Protein AF-A0A3D4VDJ2-F1 (afdb_monomer)

Secondary structure (DSSP, 8-state):
-------PPPHHHHHHHHHHHHHHHHHHHHHHHHHHHHHSPBSSB-TTT--BEEE----STHHHHTTSTTEEEEEETTT--EEEEEPPHHHHHHHHHHHHHHHHHHHHHHHHHHHHHHS--TTTTSS--

Organism: NCBI:txid173480

Structure (mmCIF, N/CA/C/O backbone):
data_AF-A0A3D4VDJ2-F1
#
_entry.id   AF-A0A3D4VDJ2-F1
#
loop_
_atom_site.group_PDB
_atom_site.id
_atom_site.type_symbol
_atom_site.label_atom_id
_atom_site.label_alt_id
_atom_site.label_comp_id
_atom_site.label_asym_id
_atom_site.label_entity_id
_atom_site.label_seq_id
_atom_site.pdbx_PDB_ins_code
_atom_site.Cartn_x
_atom_site.Cartn_y
_atom_site.Cartn_z
_atom_site.occupancy
_atom_site.B_iso_or_equiv
_atom_site.auth_seq_id
_atom_site.auth_comp_id
_atom_site.auth_asym_id
_atom_site.auth_atom_id
_atom_site.pdbx_PDB_model_num
ATOM 1 N N . MET A 1 1 ? 32.841 8.578 -52.363 1.00 44.53 1 MET A N 1
ATOM 2 C CA . MET A 1 1 ? 33.376 8.240 -51.028 1.00 44.53 1 MET A CA 1
ATOM 3 C C . MET A 1 1 ? 32.516 8.909 -49.963 1.00 44.53 1 MET A C 1
ATOM 5 O O . MET A 1 1 ? 32.808 10.031 -49.588 1.00 44.53 1 MET A O 1
ATOM 9 N N . LEU A 1 2 ? 31.435 8.264 -49.525 1.00 51.47 2 LEU A N 1
ATOM 10 C CA . LEU A 1 2 ? 30.683 8.648 -48.324 1.00 51.47 2 LEU A CA 1
ATOM 11 C C . LEU A 1 2 ? 30.147 7.354 -47.714 1.00 51.47 2 LEU A C 1
ATOM 13 O O . LEU A 1 2 ? 29.073 6.878 -48.069 1.00 51.47 2 LEU A O 1
ATOM 17 N N . GLN A 1 3 ? 30.957 6.731 -46.866 1.00 51.22 3 GLN A N 1
ATOM 18 C CA . GLN A 1 3 ? 30.537 5.586 -46.075 1.00 51.22 3 GLN A CA 1
ATOM 19 C C . GLN A 1 3 ? 29.936 6.162 -44.794 1.00 51.22 3 GLN A C 1
ATOM 21 O O . GLN A 1 3 ? 30.649 6.483 -43.848 1.00 51.22 3 GLN A O 1
ATOM 26 N N . ALA A 1 4 ? 28.625 6.404 -44.816 1.00 52.94 4 ALA A N 1
ATOM 27 C CA . ALA A 1 4 ? 27.880 6.751 -43.618 1.00 52.94 4 AL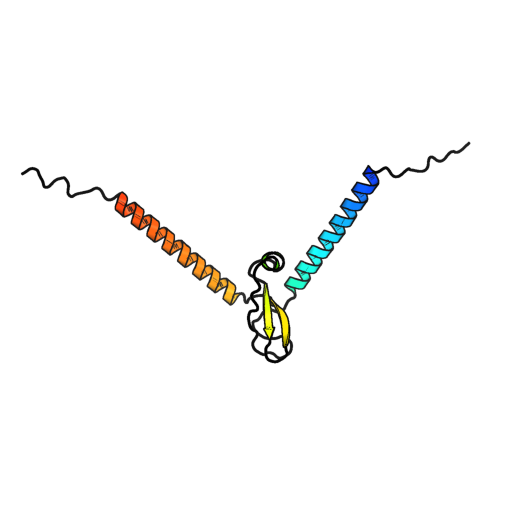A A CA 1
ATOM 28 C C . ALA A 1 4 ? 27.924 5.529 -42.691 1.00 52.94 4 ALA A C 1
ATOM 30 O O . ALA A 1 4 ? 27.271 4.521 -42.958 1.00 52.94 4 ALA A O 1
ATOM 31 N N . GLY A 1 5 ? 28.761 5.583 -41.653 1.00 54.53 5 GLY A N 1
ATOM 32 C CA . GLY A 1 5 ? 28.767 4.578 -40.599 1.00 54.53 5 GLY A CA 1
ATOM 33 C C . GLY A 1 5 ? 27.382 4.548 -39.967 1.00 54.53 5 GLY A C 1
ATOM 34 O O . GLY A 1 5 ? 26.988 5.509 -39.309 1.00 54.53 5 GLY A O 1
ATOM 35 N N . ALA A 1 6 ? 26.620 3.486 -40.224 1.00 63.84 6 ALA A N 1
ATOM 36 C CA . ALA A 1 6 ? 25.335 3.290 -39.576 1.00 63.84 6 ALA A CA 1
ATOM 37 C C . ALA A 1 6 ? 25.574 3.276 -38.056 1.00 63.84 6 ALA A C 1
ATOM 39 O O . ALA A 1 6 ? 26.460 2.539 -37.611 1.00 63.84 6 ALA A O 1
ATOM 40 N N . PRO A 1 7 ? 24.849 4.078 -37.255 1.00 67.06 7 PRO A N 1
ATOM 41 C CA . PRO A 1 7 ? 24.969 4.013 -35.808 1.00 67.06 7 PRO A CA 1
ATOM 42 C C . PRO A 1 7 ? 24.490 2.630 -35.359 1.00 67.06 7 PRO A C 1
ATOM 44 O O . PRO A 1 7 ? 23.295 2.347 -35.308 1.00 67.06 7 PRO A O 1
ATOM 47 N N . GLY A 1 8 ? 25.442 1.731 -35.113 1.00 71.31 8 GLY A N 1
ATOM 48 C CA . GLY A 1 8 ? 25.171 0.405 -34.585 1.00 71.31 8 GLY A CA 1
ATOM 49 C C . GLY A 1 8 ? 24.706 0.544 -33.146 1.00 71.31 8 GLY A C 1
ATOM 50 O O . GLY A 1 8 ? 25.447 1.044 -32.300 1.00 71.31 8 GLY A O 1
ATOM 51 N N . TRP A 1 9 ? 23.475 0.124 -32.874 1.00 78.56 9 TRP A N 1
ATOM 52 C CA . TRP A 1 9 ? 22.942 0.101 -31.520 1.00 78.56 9 TRP A CA 1
ATOM 53 C C . TRP A 1 9 ? 23.808 -0.824 -30.663 1.00 78.56 9 TRP A C 1
ATOM 55 O O . TRP A 1 9 ? 23.952 -2.012 -30.960 1.00 78.56 9 TRP A O 1
ATOM 65 N N . THR A 1 10 ? 24.439 -0.273 -29.626 1.00 86.88 10 THR A N 1
ATOM 66 C CA . THR A 1 10 ? 25.210 -1.090 -28.684 1.00 86.88 10 THR A CA 1
ATOM 67 C C . THR A 1 10 ? 24.248 -1.786 -27.725 1.00 86.88 10 THR A C 1
ATOM 69 O O . THR A 1 10 ? 23.185 -1.258 -27.404 1.00 86.88 10 THR A O 1
ATOM 72 N N . TRP A 1 11 ? 24.617 -2.963 -27.218 1.00 89.12 11 TRP A N 1
ATOM 73 C CA . TRP A 1 11 ? 23.813 -3.672 -26.214 1.00 89.12 11 TRP A CA 1
ATOM 74 C C . TRP A 1 11 ? 23.516 -2.818 -24.973 1.00 89.12 11 TRP A C 1
ATOM 76 O O . TRP A 1 11 ? 22.446 -2.942 -24.382 1.00 89.12 11 TRP A O 1
ATOM 86 N N . SER A 1 12 ? 24.429 -1.915 -24.609 1.00 90.00 12 SER A N 1
ATOM 87 C CA . SER A 1 12 ? 24.229 -0.960 -23.519 1.00 90.00 12 SER A CA 1
ATOM 88 C C . SER A 1 12 ? 23.103 0.034 -23.813 1.00 90.00 12 SER A C 1
ATOM 90 O O . SER A 1 12 ? 22.279 0.283 -22.938 1.00 90.00 12 SER A O 1
ATOM 92 N N . ASP A 1 13 ? 23.034 0.560 -25.040 1.00 90.44 13 ASP A N 1
ATOM 93 C CA . ASP A 1 13 ? 21.965 1.473 -25.475 1.00 90.44 13 ASP A CA 1
ATOM 94 C C . ASP A 1 13 ? 20.596 0.771 -25.421 1.00 90.44 13 ASP A C 1
ATOM 96 O O . ASP A 1 13 ? 19.632 1.281 -24.846 1.00 90.44 13 ASP A O 1
ATOM 100 N N . ALA A 1 14 ? 20.556 -0.487 -25.872 1.00 91.38 14 ALA A N 1
ATOM 101 C CA . ALA A 1 14 ? 19.358 -1.317 -25.806 1.00 91.38 14 ALA A CA 1
ATOM 102 C C . ALA A 1 14 ? 18.833 -1.524 -24.382 1.00 91.38 14 ALA A C 1
ATOM 104 O O . ALA A 1 14 ? 17.638 -1.372 -24.120 1.00 91.38 14 ALA A O 1
ATOM 105 N N . ILE A 1 15 ? 19.725 -1.854 -23.447 1.00 95.31 15 ILE A N 1
ATOM 106 C CA . ILE A 1 15 ? 19.357 -2.079 -22.047 1.00 95.31 15 ILE A CA 1
ATOM 107 C C . ILE A 1 15 ? 18.840 -0.786 -21.415 1.00 95.31 15 ILE A C 1
ATOM 109 O O . ILE A 1 15 ? 17.810 -0.813 -20.740 1.00 95.31 15 ILE A O 1
ATOM 113 N N . ILE A 1 16 ? 19.516 0.342 -21.650 1.00 94.75 16 ILE A N 1
ATOM 114 C CA . ILE A 1 16 ? 19.102 1.641 -21.105 1.00 94.75 16 ILE A CA 1
ATOM 115 C C . ILE A 1 16 ? 17.703 1.994 -21.605 1.00 94.75 16 ILE A C 1
ATOM 117 O O . ILE A 1 16 ? 16.838 2.338 -20.798 1.00 94.75 16 ILE A O 1
ATOM 121 N N . PHE A 1 17 ? 17.450 1.841 -22.904 1.00 95.06 17 PHE A N 1
ATOM 122 C CA . PHE A 1 17 ? 16.138 2.104 -23.481 1.00 95.06 17 PHE A CA 1
ATOM 123 C C . PHE A 1 17 ? 15.043 1.248 -22.830 1.00 95.06 17 PHE A C 1
ATOM 125 O O . PHE A 1 17 ? 14.022 1.778 -22.389 1.00 95.06 17 PHE A O 1
ATOM 132 N N . ILE A 1 18 ? 15.271 -0.063 -22.697 1.00 96.31 18 ILE A N 1
ATOM 133 C CA . ILE A 1 18 ? 14.301 -0.981 -22.084 1.00 96.31 18 ILE A CA 1
ATOM 134 C C . ILE A 1 18 ? 14.025 -0.593 -20.631 1.00 96.31 18 ILE A C 1
ATOM 136 O O . ILE A 1 18 ? 12.866 -0.530 -20.230 1.00 96.31 18 ILE A O 1
ATOM 140 N N . VAL A 1 19 ? 15.061 -0.304 -19.841 1.00 97.62 19 VAL A N 1
ATOM 141 C CA . VAL A 1 19 ? 14.907 0.067 -18.427 1.00 97.62 19 VAL A CA 1
ATOM 142 C C . VAL A 1 19 ? 14.137 1.381 -18.284 1.00 97.62 19 VAL A C 1
ATOM 144 O O . VAL A 1 19 ? 13.236 1.479 -17.448 1.00 97.62 19 VAL A O 1
ATOM 147 N N . VAL A 1 20 ? 14.437 2.383 -19.112 1.00 97.31 20 VAL A N 1
ATOM 148 C CA . VAL A 1 20 ? 13.740 3.677 -19.084 1.00 97.31 20 VAL A CA 1
ATOM 149 C C . VAL A 1 20 ? 12.268 3.509 -19.458 1.00 97.31 20 VAL A C 1
ATOM 151 O O . VAL A 1 20 ? 11.395 3.957 -18.717 1.00 97.31 20 VAL A O 1
ATOM 154 N N . ILE A 1 21 ? 11.964 2.808 -20.551 1.00 97.19 21 ILE A N 1
ATOM 155 C CA . ILE A 1 21 ? 10.576 2.603 -20.979 1.00 97.19 21 ILE A CA 1
ATOM 156 C C . ILE A 1 21 ? 9.809 1.742 -19.970 1.00 97.19 21 ILE A C 1
ATOM 158 O O . ILE A 1 21 ? 8.696 2.095 -19.583 1.00 97.19 21 ILE A O 1
ATOM 162 N N . ALA A 1 22 ? 10.404 0.650 -19.485 1.00 97.38 22 ALA A N 1
ATOM 163 C CA . ALA A 1 22 ? 9.771 -0.220 -18.499 1.00 97.38 22 ALA A CA 1
ATOM 164 C C . ALA A 1 22 ? 9.511 0.510 -17.174 1.00 97.38 22 ALA A C 1
ATOM 166 O O . ALA A 1 22 ? 8.440 0.349 -16.592 1.00 97.38 22 ALA A O 1
ATOM 167 N N . SER A 1 23 ? 10.451 1.337 -16.706 1.00 96.75 23 SER A N 1
ATOM 168 C CA . SER A 1 23 ? 10.267 2.118 -15.477 1.00 96.75 23 SER A CA 1
ATOM 169 C C . SER A 1 23 ? 9.183 3.184 -15.626 1.00 96.75 23 SER A C 1
ATOM 171 O O . SER A 1 23 ? 8.353 3.317 -14.728 1.00 96.75 23 SER A O 1
ATOM 173 N N . LEU A 1 24 ? 9.119 3.879 -16.767 1.00 97.31 24 LEU A N 1
ATOM 174 C CA . LEU A 1 24 ? 8.054 4.842 -17.052 1.00 97.31 24 LEU A CA 1
ATOM 175 C C . LEU A 1 24 ? 6.684 4.154 -17.102 1.00 97.31 24 LEU A C 1
ATOM 177 O O . LEU A 1 24 ? 5.725 4.620 -16.487 1.00 97.31 24 LEU A O 1
ATOM 181 N N . GLN A 1 25 ? 6.603 3.015 -17.787 1.00 96.19 25 GLN A N 1
ATOM 182 C CA . GLN A 1 25 ? 5.379 2.231 -17.890 1.00 96.19 25 GLN A CA 1
ATOM 183 C C . GLN A 1 25 ? 4.926 1.728 -16.514 1.00 96.19 25 GLN A C 1
ATOM 185 O O . GLN A 1 25 ? 3.749 1.834 -16.167 1.00 96.19 25 GLN A O 1
ATOM 190 N N . LEU A 1 26 ? 5.859 1.223 -15.703 1.00 95.69 26 LEU A N 1
ATOM 191 C CA . LEU A 1 26 ? 5.581 0.767 -14.345 1.00 95.69 26 LEU A CA 1
ATOM 192 C C . LEU A 1 26 ? 5.128 1.924 -13.447 1.00 95.69 26 LEU A C 1
ATOM 194 O O . LEU A 1 26 ? 4.168 1.766 -12.696 1.00 95.69 26 LEU A O 1
ATOM 198 N N . ALA A 1 27 ? 5.759 3.095 -13.560 1.00 94.50 27 ALA A N 1
ATOM 199 C CA . ALA A 1 27 ? 5.356 4.299 -12.841 1.00 94.50 27 ALA A CA 1
ATOM 200 C C . ALA A 1 27 ? 3.942 4.748 -13.238 1.00 94.50 27 ALA A C 1
ATOM 202 O O . ALA A 1 27 ? 3.137 5.086 -12.371 1.00 94.50 27 ALA A O 1
ATOM 203 N N . MET A 1 28 ? 3.603 4.687 -14.528 1.00 94.81 28 MET A N 1
ATOM 204 C CA . MET A 1 28 ? 2.260 5.004 -15.007 1.00 94.81 28 MET A CA 1
ATOM 205 C C . MET A 1 28 ? 1.226 4.009 -14.470 1.00 94.81 28 MET A C 1
ATOM 207 O O . MET A 1 28 ? 0.200 4.429 -13.939 1.00 94.81 28 MET A O 1
ATOM 211 N N . PHE A 1 29 ? 1.498 2.703 -14.547 1.00 91.38 29 PHE A N 1
ATOM 212 C CA . PHE A 1 29 ? 0.614 1.681 -13.979 1.00 91.38 29 PHE A CA 1
ATOM 213 C C . PHE A 1 29 ? 0.415 1.872 -12.478 1.00 91.38 29 PHE A C 1
ATOM 215 O O . PHE A 1 29 ? -0.711 1.776 -11.984 1.00 91.38 29 PHE A O 1
ATOM 222 N N . TRP A 1 30 ? 1.485 2.189 -11.754 1.00 88.88 30 TRP A N 1
ATOM 223 C CA . TRP A 1 30 ? 1.426 2.483 -10.330 1.00 88.88 30 TRP A CA 1
ATOM 224 C C . TRP A 1 30 ? 0.539 3.698 -10.048 1.00 88.88 30 TRP A C 1
ATOM 226 O O . TRP A 1 30 ? -0.347 3.637 -9.189 1.00 88.88 30 TRP A O 1
ATOM 236 N N . LEU A 1 31 ? 0.752 4.800 -10.769 1.00 89.12 31 LEU A N 1
ATOM 237 C CA . LEU A 1 31 ? -0.007 6.035 -10.593 1.00 89.12 31 LEU A CA 1
ATOM 238 C C . LEU A 1 31 ? -1.487 5.813 -10.905 1.00 89.12 31 LEU A C 1
ATOM 240 O O . LEU A 1 31 ? -2.337 6.159 -10.088 1.00 89.12 31 LEU A O 1
ATOM 244 N N . LEU A 1 32 ? -1.794 5.157 -12.025 1.00 89.25 32 LEU A N 1
ATOM 245 C CA . LEU A 1 32 ? -3.163 4.848 -12.429 1.00 89.25 32 LEU A CA 1
ATOM 246 C C . LEU A 1 32 ? -3.866 3.960 -11.397 1.00 89.25 32 LEU A C 1
ATOM 248 O O . LEU A 1 32 ? -5.000 4.233 -11.017 1.00 89.25 32 LEU A O 1
ATOM 252 N N . THR A 1 33 ? -3.165 2.948 -10.881 1.00 82.44 33 THR A N 1
ATOM 253 C CA . THR A 1 33 ? -3.677 2.082 -9.811 1.00 82.44 33 THR A CA 1
ATOM 254 C C . THR A 1 33 ? -3.954 2.885 -8.544 1.00 82.44 33 THR A C 1
ATOM 256 O O . THR A 1 33 ? -5.005 2.728 -7.931 1.00 82.44 33 THR A O 1
ATOM 259 N N . THR A 1 34 ? -3.048 3.786 -8.160 1.00 78.25 34 THR A N 1
ATOM 260 C CA . THR A 1 34 ? -3.209 4.625 -6.964 1.00 78.25 34 THR A CA 1
ATOM 261 C C . THR A 1 34 ? -4.410 5.561 -7.099 1.00 78.25 34 THR A C 1
ATOM 263 O O . THR A 1 34 ? -5.208 5.673 -6.170 1.00 78.25 34 THR A O 1
ATOM 266 N N . VAL A 1 35 ? -4.572 6.194 -8.264 1.00 83.31 35 VAL A N 1
ATOM 267 C CA . VAL A 1 35 ? -5.717 7.065 -8.567 1.00 83.31 35 VAL A CA 1
ATOM 268 C C . VAL A 1 35 ? -7.020 6.270 -8.563 1.00 83.31 35 VAL A C 1
ATOM 270 O O . VAL A 1 35 ? -7.982 6.686 -7.924 1.00 83.31 35 VAL A O 1
ATOM 273 N N . PHE A 1 36 ? -7.046 5.105 -9.213 1.00 80.06 36 PHE A N 1
ATOM 274 C CA . PHE A 1 36 ? -8.218 4.234 -9.241 1.00 80.06 36 PHE A CA 1
ATOM 275 C C . PHE A 1 36 ? -8.634 3.807 -7.831 1.00 80.06 36 PHE A C 1
ATOM 277 O O . PHE A 1 36 ? -9.798 3.933 -7.466 1.00 80.06 36 PHE A O 1
ATOM 284 N N . LEU A 1 37 ? -7.675 3.383 -7.002 1.00 72.31 37 LEU A N 1
ATOM 285 C CA . LEU A 1 37 ? -7.926 3.042 -5.601 1.00 72.31 37 LEU A CA 1
ATOM 286 C C . LEU A 1 37 ? -8.401 4.245 -4.774 1.00 72.31 37 LEU A C 1
ATOM 288 O O . LEU A 1 37 ? -9.174 4.060 -3.838 1.00 72.31 37 LEU A O 1
ATOM 292 N N . GLY A 1 38 ? -7.955 5.460 -5.102 1.00 68.50 38 GLY A N 1
ATOM 293 C CA . GLY A 1 38 ? -8.425 6.696 -4.477 1.00 68.50 38 GLY A CA 1
ATOM 294 C C . GLY A 1 38 ? -9.854 7.082 -4.868 1.00 68.50 38 GLY A C 1
ATOM 295 O O . GLY A 1 38 ? -10.545 7.696 -4.064 1.00 68.50 38 GLY A O 1
ATOM 296 N N . MET A 1 39 ? -10.310 6.701 -6.066 1.00 74.94 39 MET A N 1
ATOM 297 C CA . MET A 1 39 ? -11.688 6.928 -6.524 1.00 74.94 39 MET A CA 1
ATOM 298 C C . MET A 1 39 ? -12.700 5.910 -5.983 1.00 74.94 39 MET A C 1
ATOM 300 O O . MET A 1 39 ? -13.903 6.115 -6.140 1.00 74.94 39 MET A O 1
ATOM 304 N N . ILE A 1 40 ? -12.249 4.808 -5.375 1.00 73.44 40 ILE A N 1
ATOM 305 C CA . ILE A 1 40 ? -13.158 3.799 -4.823 1.00 73.44 40 ILE A CA 1
ATOM 306 C C . ILE A 1 40 ? -14.034 4.431 -3.736 1.00 73.44 40 ILE A C 1
ATOM 308 O O . ILE A 1 40 ? -13.538 5.039 -2.787 1.00 73.44 40 ILE A O 1
ATOM 312 N N . THR A 1 41 ? -15.346 4.237 -3.879 1.00 63.25 41 THR A N 1
ATOM 313 C CA . THR A 1 41 ? -16.372 4.762 -2.977 1.00 63.25 41 THR A CA 1
ATOM 314 C C . THR A 1 41 ? -16.140 4.318 -1.536 1.00 63.25 41 THR A C 1
ATOM 316 O O . THR A 1 41 ? -15.854 3.150 -1.253 1.00 63.25 41 THR A O 1
ATOM 319 N N . GLU A 1 42 ? -16.298 5.264 -0.619 1.00 64.25 42 GLU A N 1
ATOM 320 C CA . GLU A 1 42 ? -16.171 5.049 0.817 1.00 64.25 42 GLU A CA 1
ATOM 321 C C . GLU A 1 42 ? -17.495 4.529 1.388 1.00 64.25 42 GLU A C 1
ATOM 323 O O . GLU A 1 42 ? -18.545 5.116 1.137 1.00 64.25 42 GLU A O 1
ATOM 328 N N . GLY A 1 43 ? -17.464 3.450 2.173 1.00 65.38 43 GLY A N 1
ATOM 329 C CA . GLY A 1 43 ? -18.659 2.969 2.870 1.00 65.38 43 GLY A CA 1
ATOM 330 C C . GLY A 1 43 ? -18.672 1.467 3.128 1.00 65.38 43 GLY A C 1
ATOM 331 O O . GLY A 1 43 ? -17.831 0.728 2.633 1.00 65.38 43 GLY A O 1
ATOM 332 N N . ASP A 1 44 ? -19.645 1.018 3.920 1.00 69.62 44 ASP A N 1
ATOM 333 C CA . ASP A 1 44 ? -19.917 -0.409 4.164 1.00 69.62 44 ASP A CA 1
ATOM 334 C C . ASP A 1 44 ? -21.111 -0.923 3.325 1.00 69.62 44 ASP A C 1
ATOM 336 O O . ASP A 1 44 ? -21.525 -2.081 3.445 1.00 69.62 44 ASP A O 1
ATOM 340 N N . ARG A 1 45 ? -21.655 -0.065 2.453 1.00 75.94 45 ARG A N 1
ATOM 341 C CA . ARG A 1 45 ? -22.826 -0.327 1.611 1.00 75.94 45 ARG A CA 1
ATOM 342 C C . ARG A 1 45 ? -22.437 -0.686 0.184 1.00 75.94 45 ARG A C 1
ATOM 344 O O . ARG A 1 45 ? -21.430 -0.216 -0.343 1.00 75.94 45 ARG A O 1
ATOM 351 N N . CYS A 1 46 ? -23.253 -1.517 -0.453 1.00 78.62 46 CYS A N 1
ATOM 352 C CA . CYS A 1 46 ? -23.062 -1.877 -1.849 1.00 78.62 46 CYS A CA 1
ATOM 353 C C . CYS A 1 46 ? -23.402 -0.688 -2.769 1.00 78.62 46 CYS A C 1
ATOM 355 O O . CYS A 1 46 ? -24.525 -0.199 -2.707 1.00 78.62 46 CYS A O 1
ATOM 357 N N . PRO A 1 47 ? -22.525 -0.275 -3.702 1.00 76.56 47 PRO A N 1
ATOM 358 C CA . PRO A 1 47 ? -22.840 0.814 -4.633 1.00 76.56 47 PRO A CA 1
ATOM 359 C C . PRO A 1 47 ? -23.935 0.452 -5.654 1.00 76.56 47 PRO A C 1
ATOM 361 O O . PRO A 1 47 ? -24.453 1.333 -6.330 1.00 76.56 47 PRO A O 1
ATOM 364 N N . VAL A 1 48 ? -24.271 -0.838 -5.795 1.00 80.75 48 VAL A N 1
ATOM 365 C CA . VAL A 1 48 ? -25.259 -1.329 -6.771 1.00 80.75 48 VAL A CA 1
ATOM 366 C C . VAL A 1 48 ? -26.664 -1.398 -6.178 1.00 80.75 48 VAL A C 1
ATOM 368 O O . VAL A 1 48 ? -27.622 -1.005 -6.834 1.00 80.75 48 VAL A O 1
ATOM 371 N N . CYS A 1 49 ? -26.805 -1.927 -4.961 1.00 83.94 49 CYS A N 1
ATOM 372 C CA . CYS A 1 49 ? -28.115 -2.181 -4.348 1.00 83.94 49 CYS A CA 1
ATOM 373 C C . CYS A 1 49 ? -28.286 -1.581 -2.948 1.00 83.94 49 CYS A C 1
ATOM 375 O O . CYS A 1 49 ? -29.305 -1.834 -2.314 1.00 83.94 49 CYS A O 1
ATOM 377 N N . ASP A 1 50 ? -27.284 -0.857 -2.442 1.00 82.94 50 ASP A N 1
ATOM 378 C CA . ASP A 1 50 ? -27.240 -0.269 -1.094 1.00 82.94 50 ASP A CA 1
ATOM 379 C C . ASP A 1 50 ? -27.433 -1.278 0.062 1.00 82.94 50 ASP A C 1
ATOM 381 O O . ASP A 1 50 ? -27.672 -0.922 1.215 1.00 82.94 50 ASP A O 1
ATOM 385 N N . GLY A 1 51 ? -27.300 -2.573 -0.240 1.00 81.38 51 GLY A N 1
ATOM 386 C CA . GLY A 1 51 ? -27.346 -3.657 0.735 1.00 81.38 51 GLY A CA 1
ATOM 387 C C . GLY A 1 51 ? -26.065 -3.771 1.563 1.00 81.38 51 GLY A C 1
ATOM 388 O O . GLY A 1 51 ? -25.017 -3.211 1.220 1.00 81.38 51 GLY A O 1
ATOM 389 N N . ASP A 1 52 ? -26.135 -4.548 2.643 1.00 80.50 52 ASP A N 1
ATOM 390 C CA . ASP A 1 52 ? -24.994 -4.785 3.528 1.00 80.50 52 ASP A CA 1
ATOM 391 C C . ASP A 1 52 ? -23.899 -5.622 2.850 1.00 80.50 52 ASP A C 1
ATOM 393 O O . ASP A 1 52 ? -24.169 -6.601 2.141 1.00 80.50 52 ASP A O 1
ATOM 397 N N . THR A 1 53 ? -22.637 -5.230 3.068 1.00 78.94 53 THR A N 1
ATOM 398 C CA . THR A 1 53 ? -21.469 -5.911 2.490 1.00 78.94 53 THR A CA 1
ATOM 399 C C . THR A 1 53 ? -20.596 -6.593 3.550 1.00 78.94 53 THR A C 1
ATOM 401 O O . THR A 1 53 ? -20.091 -5.987 4.504 1.00 78.94 53 THR A O 1
ATOM 404 N N . HIS A 1 54 ? -20.341 -7.888 3.364 1.00 76.75 54 HIS A N 1
ATOM 405 C CA . HIS A 1 54 ? -19.514 -8.685 4.272 1.00 76.75 54 HIS A CA 1
ATOM 406 C C . HIS A 1 54 ? -18.033 -8.655 3.903 1.00 76.75 54 HIS A C 1
ATOM 408 O O . HIS A 1 54 ? -17.653 -8.384 2.765 1.00 76.75 54 HIS A O 1
ATOM 414 N N . ALA A 1 55 ? -17.188 -8.924 4.903 1.00 71.19 55 ALA A N 1
ATOM 415 C CA . ALA A 1 55 ? -15.738 -8.854 4.789 1.00 71.19 55 ALA A CA 1
ATOM 416 C C . ALA A 1 55 ? -15.256 -10.176 4.235 1.00 71.19 55 ALA A C 1
ATOM 418 O O . ALA A 1 55 ? -15.387 -11.191 4.915 1.00 71.19 55 ALA A O 1
ATOM 419 N N . VAL A 1 56 ? -14.669 -10.174 3.045 1.00 70.25 56 VAL A N 1
ATOM 420 C CA . VAL A 1 56 ? -14.012 -11.372 2.532 1.00 70.25 56 VAL A CA 1
ATOM 421 C C . VAL A 1 56 ? -12.525 -11.229 2.808 1.00 70.25 56 VAL A C 1
ATOM 423 O O . VAL A 1 56 ? -11.774 -10.641 2.031 1.00 70.25 56 VAL A O 1
ATOM 426 N N . GLU A 1 57 ? -12.095 -11.734 3.961 1.00 64.12 57 GLU A N 1
ATOM 427 C CA . GLU A 1 57 ? -10.691 -11.714 4.358 1.00 64.12 57 GLU A CA 1
ATOM 428 C C . GLU A 1 57 ? -9.983 -12.954 3.783 1.00 64.12 57 GLU A C 1
ATOM 430 O O . GLU A 1 57 ? -10.158 -14.072 4.262 1.00 64.12 57 GLU A O 1
ATOM 435 N N . ARG A 1 58 ? -9.203 -12.775 2.704 1.00 58.06 58 ARG A N 1
ATOM 436 C CA . ARG A 1 58 ? -8.281 -13.803 2.187 1.00 58.06 58 ARG A CA 1
ATOM 437 C C . ARG A 1 58 ? -6.849 -13.450 2.584 1.00 58.06 58 ARG A C 1
ATOM 439 O O . ARG A 1 58 ? -6.315 -12.418 2.185 1.00 58.06 58 ARG A O 1
ATOM 446 N N . ASN A 1 59 ? -6.233 -14.323 3.375 1.00 58.84 59 ASN A N 1
ATOM 447 C CA . ASN A 1 59 ? -4.876 -14.158 3.893 1.00 58.84 59 ASN A CA 1
ATOM 448 C C . ASN A 1 59 ? -3.813 -14.378 2.798 1.00 58.84 59 ASN A C 1
ATOM 450 O O . ASN A 1 59 ? -3.961 -15.266 1.965 1.00 58.84 59 ASN A O 1
ATOM 454 N N . GLY A 1 60 ? -2.720 -13.600 2.823 1.00 66.25 60 GLY A N 1
ATOM 455 C CA . GLY A 1 60 ? -1.528 -13.822 1.988 1.00 66.25 60 GLY A CA 1
ATOM 456 C C . GLY A 1 60 ? -1.106 -12.605 1.159 1.00 66.25 60 GLY A C 1
ATOM 457 O O . GLY A 1 60 ? -1.099 -11.479 1.658 1.00 66.25 60 GLY A O 1
ATOM 458 N N . TRP A 1 61 ? -0.764 -12.846 -0.113 1.00 58.28 61 TRP A N 1
ATOM 459 C CA . TRP A 1 61 ? -0.256 -11.860 -1.087 1.00 58.28 61 TRP A CA 1
ATOM 460 C C . TRP A 1 61 ? -1.163 -10.634 -1.289 1.00 58.28 61 TRP A C 1
ATOM 462 O O . TRP A 1 61 ? -0.694 -9.543 -1.608 1.00 58.28 61 TRP A O 1
ATOM 472 N N . TRP A 1 62 ? -2.459 -10.780 -1.016 1.00 58.75 62 TRP A N 1
ATOM 473 C CA . TRP A 1 62 ? -3.439 -9.697 -1.102 1.00 58.75 62 TRP A CA 1
ATOM 474 C C . TRP A 1 62 ? -3.208 -8.556 -0.103 1.00 58.75 62 TRP A C 1
ATOM 476 O O . TRP A 1 62 ? -3.667 -7.445 -0.346 1.00 58.75 62 TRP A O 1
ATOM 486 N N . ARG A 1 63 ? -2.445 -8.779 0.978 1.00 59.34 63 ARG A N 1
ATOM 487 C CA . ARG A 1 63 ? -2.097 -7.729 1.954 1.00 59.34 63 ARG A CA 1
ATOM 488 C C . ARG A 1 63 ? -1.138 -6.669 1.394 1.00 59.34 63 ARG A C 1
ATOM 490 O O . ARG A 1 63 ? -1.072 -5.578 1.945 1.00 59.34 63 ARG A O 1
ATOM 497 N N . VAL A 1 64 ? -0.400 -6.994 0.330 1.00 60.28 64 VAL A N 1
ATOM 498 C CA . VAL A 1 64 ? 0.509 -6.054 -0.350 1.00 60.28 64 VAL A CA 1
ATOM 499 C C . VAL A 1 64 ? -0.238 -5.263 -1.429 1.00 60.28 64 VAL A C 1
ATOM 501 O O . VAL A 1 64 ? -0.008 -4.070 -1.586 1.00 60.28 64 VAL A O 1
ATOM 504 N N . ILE A 1 65 ? -1.164 -5.920 -2.137 1.00 59.53 65 ILE A N 1
ATOM 505 C CA . ILE A 1 65 ? -1.943 -5.332 -3.241 1.00 59.53 65 ILE A CA 1
AT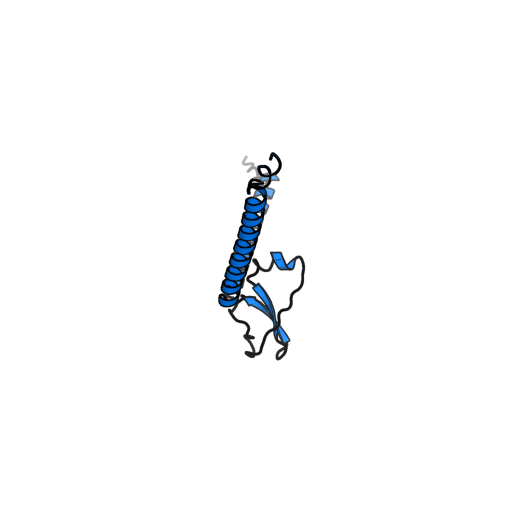OM 506 C C . ILE A 1 65 ? -3.031 -4.388 -2.711 1.00 59.53 65 ILE A C 1
ATOM 508 O O . ILE A 1 65 ? -3.242 -3.302 -3.252 1.00 59.53 65 ILE A O 1
ATOM 512 N N . SER A 1 66 ? -3.697 -4.756 -1.615 1.00 57.00 66 SER A N 1
ATOM 513 C CA . SER A 1 66 ? -4.469 -3.800 -0.828 1.00 57.00 66 SER A CA 1
ATOM 514 C C . SER A 1 66 ? -3.474 -2.872 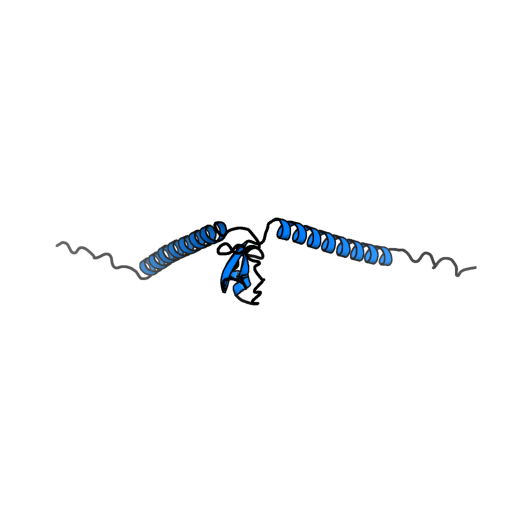-0.145 1.00 57.00 66 SER A C 1
ATOM 516 O O . SER A 1 66 ? -2.932 -3.264 0.878 1.00 57.00 66 SER A O 1
ATOM 518 N N . PHE A 1 67 ? -3.204 -1.701 -0.735 1.00 55.94 67 PHE A N 1
ATOM 519 C CA . PHE A 1 67 ? -2.354 -0.595 -0.250 1.00 55.94 67 PHE A CA 1
ATOM 520 C C . PHE A 1 67 ? -2.552 -0.291 1.267 1.00 55.94 67 PHE A C 1
ATOM 522 O O . PHE A 1 67 ? -3.169 0.698 1.669 1.00 55.94 67 PHE A O 1
ATOM 529 N N . GLY A 1 68 ? -2.058 -1.175 2.139 1.00 61.12 68 GLY A N 1
ATOM 530 C CA . GLY A 1 68 ? -2.312 -1.216 3.582 1.00 61.12 68 GLY A CA 1
ATOM 531 C C . GLY A 1 68 ? -3.699 -1.730 4.028 1.00 61.12 68 GLY A C 1
ATOM 532 O O . GLY A 1 68 ? -4.526 -2.208 3.257 1.00 61.12 68 GLY A O 1
ATOM 533 N N . GLU A 1 69 ? -3.981 -1.569 5.330 1.00 60.66 69 GLU A N 1
ATOM 534 C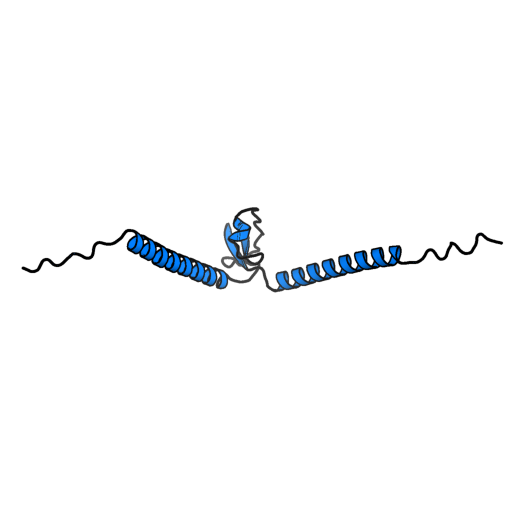 CA . GLU A 1 69 ? -5.232 -1.968 6.016 1.00 60.66 69 GLU A CA 1
ATOM 535 C C . GLU A 1 69 ? -6.487 -1.158 5.592 1.00 60.66 69 GLU A C 1
ATOM 537 O O . GLU A 1 69 ? -7.537 -1.263 6.235 1.00 60.66 69 GLU A O 1
ATOM 542 N N . ARG A 1 70 ? -6.381 -0.310 4.557 1.00 62.94 70 ARG A N 1
ATOM 543 C CA . ARG A 1 70 ? -7.436 0.622 4.123 1.00 62.94 70 ARG A CA 1
ATOM 544 C C . ARG A 1 70 ? -8.418 0.035 3.120 1.00 62.94 70 ARG A C 1
ATOM 546 O O . ARG A 1 70 ? -9.566 0.456 3.137 1.00 62.94 70 ARG A O 1
ATOM 553 N N . ASN A 1 71 ? -8.015 -0.922 2.288 1.00 66.69 71 ASN A N 1
ATOM 554 C CA . ASN A 1 71 ? -8.893 -1.484 1.260 1.00 66.69 71 ASN A CA 1
ATOM 555 C C . ASN A 1 71 ? -9.318 -2.896 1.665 1.00 66.69 71 ASN A C 1
ATOM 557 O O . ASN A 1 71 ? -8.497 -3.813 1.740 1.00 66.69 71 ASN A O 1
ATOM 561 N N . ARG A 1 72 ? -10.609 -3.059 1.957 1.00 70.50 72 ARG A N 1
ATOM 562 C CA . ARG A 1 72 ? -11.239 -4.328 2.326 1.00 70.50 72 ARG A CA 1
ATOM 563 C C . ARG A 1 72 ? -11.937 -4.892 1.100 1.00 70.50 72 ARG A C 1
ATOM 565 O O . ARG A 1 72 ? -12.711 -4.196 0.453 1.00 70.50 72 ARG A O 1
ATOM 572 N N . ARG A 1 73 ? -11.716 -6.172 0.809 1.00 71.62 73 ARG A N 1
ATOM 573 C CA . ARG A 1 73 ? -12.531 -6.881 -0.176 1.00 71.62 73 ARG A CA 1
ATOM 574 C C . ARG A 1 73 ? -13.896 -7.163 0.437 1.00 71.62 73 ARG A C 1
ATOM 576 O O . ARG A 1 73 ? -13.987 -7.719 1.535 1.00 71.62 73 ARG A O 1
ATOM 583 N N . SER A 1 74 ? -14.940 -6.733 -0.240 1.00 74.38 74 SER A N 1
ATOM 584 C CA . SER A 1 74 ? -16.307 -6.788 0.252 1.00 74.38 74 SER A CA 1
ATOM 585 C C . SER A 1 74 ? -17.191 -7.504 -0.747 1.00 74.38 74 SER A C 1
ATOM 587 O O . SER A 1 74 ? -17.075 -7.287 -1.956 1.00 74.38 74 SER A O 1
ATOM 589 N N . TRP A 1 75 ? -18.081 -8.332 -0.220 1.00 80.56 75 TRP A N 1
ATOM 590 C CA . TRP A 1 75 ? -19.045 -9.074 -1.011 1.00 80.56 75 TRP A CA 1
ATOM 591 C C . TRP A 1 75 ? -20.461 -8.763 -0.536 1.00 80.56 75 TRP A C 1
ATOM 593 O O . TRP A 1 75 ? -20.730 -8.768 0.670 1.00 80.56 75 TRP A O 1
ATOM 603 N N . CYS A 1 76 ? -21.351 -8.451 -1.474 1.00 82.56 76 CYS A N 1
ATOM 604 C CA . CYS A 1 76 ? -22.759 -8.215 -1.185 1.00 82.56 76 CYS A CA 1
ATOM 605 C C . CYS A 1 76 ? -23.559 -9.507 -1.368 1.00 82.56 76 CYS A C 1
ATOM 607 O O . CYS A 1 76 ? -23.564 -10.082 -2.454 1.00 82.56 76 CYS A O 1
ATOM 609 N N . VAL A 1 77 ? -24.288 -9.923 -0.330 1.00 81.50 77 VAL A N 1
ATOM 610 C CA . VAL A 1 77 ? -25.127 -11.138 -0.370 1.00 81.50 77 VAL A CA 1
ATOM 611 C C . VAL A 1 77 ? -26.387 -10.930 -1.212 1.00 81.50 77 VAL A C 1
ATOM 613 O O . VAL A 1 77 ? -26.916 -11.884 -1.768 1.00 81.50 77 VAL A O 1
ATOM 616 N N . ALA A 1 78 ? -26.867 -9.687 -1.319 1.00 83.50 78 ALA A N 1
ATOM 617 C CA . ALA A 1 78 ? -28.116 -9.378 -2.010 1.00 83.50 78 ALA A CA 1
ATOM 618 C C . ALA A 1 78 ? -27.974 -9.430 -3.540 1.00 83.50 78 ALA A C 1
ATOM 620 O O . ALA A 1 78 ? -28.796 -10.042 -4.212 1.00 83.50 78 ALA A O 1
ATOM 621 N N . CYS A 1 79 ? -26.936 -8.797 -4.095 1.00 84.69 79 CYS A N 1
ATOM 622 C CA . CYS A 1 79 ? -26.735 -8.691 -5.547 1.00 84.69 79 CYS A CA 1
ATOM 623 C C . CYS A 1 79 ? -25.517 -9.469 -6.068 1.00 84.69 79 CYS A C 1
ATOM 625 O O . CYS A 1 79 ? -25.259 -9.468 -7.269 1.00 84.69 79 CYS A O 1
ATOM 627 N N . GLY A 1 80 ? -24.740 -10.104 -5.183 1.00 80.38 80 GLY A N 1
ATOM 628 C CA . GLY A 1 80 ? -23.549 -10.873 -5.549 1.00 80.38 80 GLY A CA 1
ATOM 629 C C . GLY A 1 80 ? -22.333 -10.030 -5.940 1.00 80.38 80 GLY A C 1
ATOM 630 O O . GLY A 1 80 ? -21.335 -10.586 -6.392 1.00 80.38 80 GLY A O 1
ATOM 631 N N . TRP A 1 81 ? -22.392 -8.705 -5.775 1.00 80.31 81 TRP A N 1
ATOM 632 C CA . TRP A 1 81 ? -21.292 -7.810 -6.132 1.00 80.31 81 TRP A CA 1
ATOM 633 C C . TRP A 1 81 ? -20.026 -8.115 -5.318 1.00 80.31 81 TRP A C 1
ATOM 635 O O . TRP A 1 81 ? -20.083 -8.227 -4.090 1.00 80.31 81 TRP A O 1
ATOM 645 N N . GLU A 1 82 ? -18.880 -8.212 -5.998 1.00 78.31 82 GLU A N 1
ATOM 646 C CA . GLU A 1 82 ? -17.564 -8.438 -5.397 1.00 78.31 82 GLU A CA 1
ATOM 647 C C . GLU A 1 82 ? -16.599 -7.327 -5.820 1.00 78.31 82 GLU A C 1
ATOM 649 O O . GLU A 1 82 ? -16.380 -7.087 -7.008 1.00 78.31 82 GLU A O 1
ATOM 654 N N . GLY A 1 83 ? -15.987 -6.659 -4.845 1.00 73.81 83 GLY A N 1
ATOM 655 C CA . GLY A 1 83 ? -15.035 -5.590 -5.122 1.00 73.81 83 GLY A CA 1
ATOM 656 C C . GLY A 1 83 ? -14.202 -5.199 -3.911 1.00 73.81 83 GLY A C 1
ATOM 657 O O . GLY A 1 83 ? -14.219 -5.861 -2.872 1.00 73.81 83 GLY A O 1
ATOM 658 N N . LEU A 1 84 ? -13.425 -4.132 -4.068 1.00 73.88 84 LEU A N 1
ATOM 659 C CA . LEU A 1 84 ? -12.669 -3.507 -2.989 1.00 73.88 84 LEU A CA 1
ATOM 660 C C . LEU A 1 84 ? -13.435 -2.263 -2.545 1.00 73.88 84 LEU A C 1
ATOM 662 O O . LEU A 1 84 ? -13.732 -1.418 -3.380 1.00 73.88 84 LEU A O 1
ATOM 666 N N . LEU A 1 85 ? -13.728 -2.149 -1.251 1.00 73.62 85 LEU A N 1
ATOM 667 C CA . LEU A 1 85 ? -14.194 -0.908 -0.641 1.00 73.62 85 LEU A CA 1
ATOM 668 C C . LEU A 1 85 ? -13.143 -0.354 0.310 1.00 73.62 85 LEU A C 1
ATOM 670 O O . LEU A 1 85 ? -12.412 -1.090 0.988 1.00 73.62 85 LEU A O 1
ATOM 674 N N . ARG A 1 86 ? -13.086 0.976 0.367 1.00 68.25 86 ARG A N 1
ATOM 675 C CA . ARG A 1 86 ? -12.267 1.680 1.344 1.00 68.25 86 ARG A CA 1
ATOM 676 C C . ARG A 1 86 ? -12.949 1.590 2.705 1.00 68.25 86 ARG A C 1
ATOM 678 O O . ARG A 1 86 ? -14.127 1.906 2.852 1.00 68.25 86 ARG A O 1
ATOM 685 N N . ARG A 1 87 ? -12.194 1.174 3.716 1.00 70.94 87 ARG A N 1
ATOM 686 C CA . ARG A 1 87 ? -12.614 1.176 5.119 1.00 70.94 87 ARG A CA 1
ATOM 687 C C . ARG A 1 87 ? -12.971 2.598 5.527 1.00 70.94 87 ARG A C 1
ATOM 689 O O . ARG A 1 87 ? -12.213 3.520 5.230 1.00 70.94 87 ARG A O 1
ATOM 696 N N . SER A 1 88 ? -14.087 2.760 6.229 1.00 70.88 88 SER A N 1
ATOM 697 C CA . SER A 1 88 ? -14.517 4.072 6.708 1.00 70.88 88 SER A CA 1
ATOM 698 C C . SER A 1 88 ? -13.471 4.704 7.634 1.00 70.88 88 SER A C 1
ATOM 700 O O . SER A 1 88 ? -12.847 4.025 8.459 1.00 70.88 88 SER A O 1
ATOM 702 N N . ASP A 1 89 ? -13.304 6.025 7.542 1.00 73.00 89 ASP A N 1
ATOM 703 C CA . ASP A 1 89 ? -12.380 6.768 8.408 1.00 73.00 89 ASP A CA 1
ATOM 704 C C . ASP A 1 89 ? -12.748 6.624 9.895 1.00 73.00 89 ASP A C 1
ATOM 706 O O . ASP A 1 89 ? -11.870 6.574 10.758 1.00 73.00 89 ASP A O 1
ATOM 710 N N . ALA A 1 90 ? -14.035 6.423 10.196 1.00 75.75 90 ALA A N 1
ATOM 711 C CA . ALA A 1 90 ? -14.523 6.113 11.538 1.00 75.75 90 ALA A CA 1
ATOM 7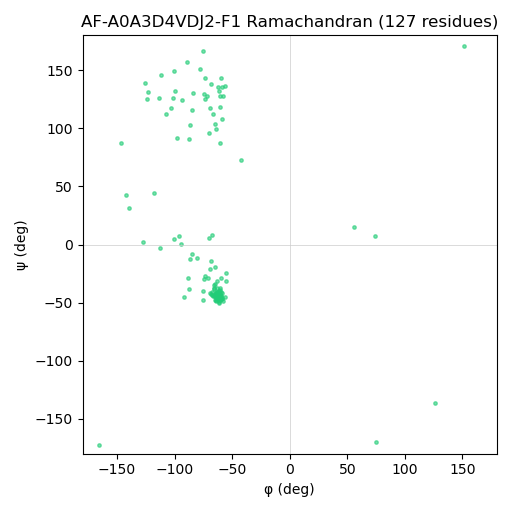12 C C . ALA A 1 90 ? -13.995 4.771 12.078 1.00 75.75 90 ALA A C 1
ATOM 714 O O . ALA A 1 90 ? -13.691 4.649 13.268 1.00 75.75 90 ALA A O 1
ATOM 715 N N . TRP A 1 91 ? -13.866 3.742 11.233 1.00 76.56 91 TRP A N 1
ATOM 716 C CA . TRP A 1 91 ? -13.224 2.491 11.641 1.00 76.56 91 TRP A CA 1
ATOM 717 C C . TRP A 1 91 ? -11.733 2.714 11.915 1.00 76.56 91 TRP A C 1
ATOM 719 O O . TRP A 1 91 ? -11.219 2.269 12.941 1.00 76.56 91 TRP A O 1
ATOM 729 N N . VAL A 1 92 ? -11.049 3.459 11.039 1.00 79.69 92 VAL A N 1
ATOM 730 C CA . VAL A 1 92 ? -9.608 3.734 11.167 1.00 79.69 92 VAL A CA 1
ATOM 731 C C . VAL A 1 92 ? -9.301 4.540 12.432 1.00 79.69 92 VAL A C 1
ATOM 733 O O . VAL A 1 92 ? -8.321 4.246 13.120 1.00 79.69 92 VAL A O 1
ATOM 736 N N . ALA A 1 93 ? -10.130 5.530 12.768 1.00 83.44 93 ALA A N 1
ATOM 737 C CA . ALA A 1 93 ? -9.998 6.319 13.990 1.00 83.44 93 ALA A CA 1
ATOM 738 C C . ALA A 1 93 ? -10.125 5.440 15.247 1.00 83.44 93 ALA A C 1
ATOM 740 O O . ALA A 1 93 ? -9.211 5.425 16.076 1.00 83.44 93 ALA A O 1
ATOM 741 N N . ARG A 1 94 ? -11.181 4.617 15.326 1.00 85.06 94 ARG A N 1
ATOM 742 C CA . ARG A 1 94 ? -11.405 3.684 16.446 1.00 85.06 94 ARG A CA 1
ATOM 743 C C . ARG A 1 94 ? -10.268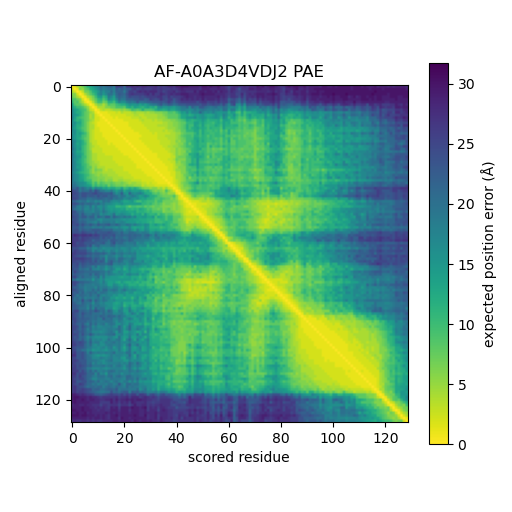 2.677 16.609 1.00 85.06 94 ARG A C 1
ATOM 745 O O . ARG A 1 94 ? -9.824 2.403 17.723 1.00 85.06 94 ARG A O 1
ATOM 752 N N . GLU A 1 95 ? -9.751 2.148 15.503 1.00 85.94 95 GLU A N 1
ATOM 753 C CA . GLU A 1 95 ? -8.623 1.214 15.527 1.00 85.94 95 GLU A CA 1
ATOM 754 C C . GLU A 1 95 ? -7.349 1.865 16.082 1.00 85.94 95 GLU A C 1
ATOM 756 O O . GLU A 1 95 ? -6.626 1.272 16.890 1.00 85.94 95 GLU A O 1
ATOM 761 N N . ARG A 1 96 ? -7.069 3.109 15.674 1.00 87.25 96 ARG A N 1
ATOM 762 C CA . ARG A 1 96 ? -5.915 3.874 16.161 1.00 87.25 96 ARG A CA 1
ATOM 763 C C . ARG A 1 96 ? -6.014 4.146 17.657 1.00 87.25 96 ARG A C 1
ATOM 765 O O . ARG A 1 96 ? -5.017 3.976 18.358 1.00 87.25 96 ARG A O 1
ATOM 772 N N . GLU A 1 97 ? -7.188 4.534 18.143 1.00 92.50 97 GLU A N 1
ATOM 773 C CA . GLU A 1 97 ? -7.447 4.737 19.572 1.00 92.50 97 GLU A CA 1
ATOM 774 C C . GLU A 1 97 ? -7.234 3.449 20.365 1.00 92.50 97 GLU A C 1
ATOM 776 O O . GLU A 1 97 ? -6.467 3.440 21.330 1.00 92.50 97 GLU A O 1
ATOM 781 N N . ARG A 1 98 ? -7.798 2.329 19.895 1.00 91.94 98 ARG A N 1
ATOM 782 C CA . ARG A 1 98 ? -7.606 1.011 20.513 1.00 91.94 98 ARG A CA 1
ATOM 783 C C . ARG A 1 98 ? -6.129 0.629 20.607 1.00 91.94 98 ARG A C 1
ATOM 785 O O . ARG A 1 98 ? -5.665 0.181 21.655 1.00 91.94 98 ARG A O 1
ATOM 792 N N . ARG A 1 99 ? -5.362 0.835 19.531 1.00 91.19 99 ARG A N 1
ATOM 793 C CA . ARG A 1 99 ? -3.916 0.551 19.508 1.00 91.19 99 ARG A CA 1
ATOM 794 C C . ARG A 1 99 ? -3.128 1.463 20.449 1.00 91.19 99 ARG A C 1
ATOM 796 O O . ARG A 1 99 ? -2.181 0.991 21.078 1.00 91.19 99 ARG A O 1
ATOM 803 N N . ARG A 1 100 ? -3.497 2.743 20.569 1.00 93.94 100 ARG A N 1
ATOM 804 C CA . ARG A 1 100 ? -2.882 3.679 21.529 1.00 93.94 100 ARG A CA 1
ATOM 805 C C . ARG A 1 100 ? -3.145 3.245 22.969 1.00 93.94 100 ARG A C 1
ATOM 807 O O . ARG A 1 100 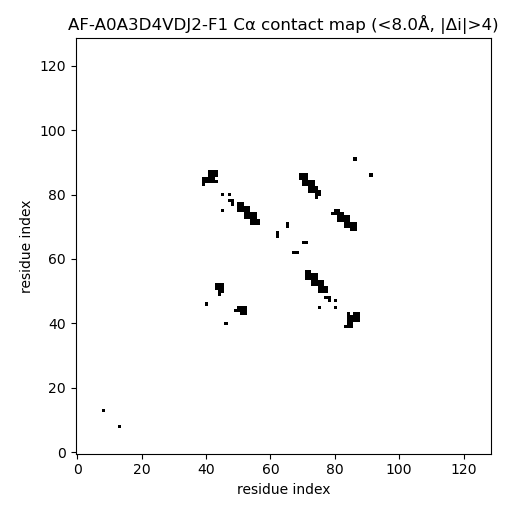? -2.190 3.141 23.733 1.00 93.94 100 ARG A O 1
ATOM 814 N N . ALA A 1 101 ? -4.392 2.913 23.298 1.00 93.88 101 ALA A N 1
ATOM 815 C CA . ALA A 1 101 ? -4.773 2.428 24.622 1.00 93.88 101 ALA A CA 1
ATOM 816 C C . ALA A 1 101 ? -4.020 1.141 24.997 1.00 93.88 101 ALA A C 1
ATOM 818 O O . ALA A 1 101 ? -3.465 1.036 26.089 1.00 93.88 101 ALA A O 1
ATOM 819 N N . TRP A 1 102 ? -3.910 0.188 24.065 1.00 93.69 102 TRP A N 1
ATOM 820 C CA . TRP A 1 102 ? -3.144 -1.043 24.282 1.00 93.69 102 TRP A CA 1
ATOM 821 C C . TRP A 1 102 ? -1.658 -0.771 24.556 1.00 93.69 102 TRP A C 1
ATOM 823 O O . TRP A 1 102 ? -1.081 -1.352 25.476 1.00 93.69 102 TRP A O 1
ATOM 833 N N . ARG A 1 103 ? -1.035 0.143 23.795 1.00 94.44 103 ARG A N 1
ATOM 834 C CA . ARG A 1 103 ? 0.364 0.541 24.024 1.00 94.44 103 ARG A CA 1
ATOM 835 C C . ARG A 1 103 ? 0.544 1.156 25.409 1.00 94.44 103 ARG A C 1
ATOM 837 O O . ARG A 1 103 ? 1.433 0.725 26.133 1.00 94.44 103 ARG A O 1
ATOM 844 N N . GLN A 1 104 ? -0.324 2.093 25.793 1.00 93.56 104 GLN A N 1
ATOM 845 C CA . GLN A 1 104 ? -0.282 2.736 27.110 1.00 93.56 104 GLN A CA 1
ATOM 846 C C . GLN A 1 104 ? -0.431 1.723 28.251 1.00 93.56 104 GLN A C 1
ATOM 848 O O . GLN A 1 104 ? 0.342 1.758 29.205 1.00 93.56 104 GLN A O 1
ATOM 853 N N . ALA A 1 105 ? -1.366 0.777 28.132 1.00 93.62 105 ALA A N 1
ATOM 854 C CA . ALA A 1 105 ? -1.565 -0.267 29.134 1.00 93.62 105 ALA A CA 1
ATOM 855 C C . ALA A 1 105 ? -0.327 -1.163 29.302 1.00 93.62 105 ALA A C 1
ATOM 857 O O . ALA A 1 105 ? 0.038 -1.520 30.423 1.00 93.62 105 ALA A O 1
ATOM 858 N N . ASN A 1 106 ? 0.347 -1.511 28.203 1.00 95.44 106 ASN A N 1
ATOM 859 C CA . ASN A 1 106 ? 1.575 -2.298 28.268 1.00 95.44 106 ASN A CA 1
ATOM 860 C C . ASN A 1 106 ? 2.735 -1.518 28.883 1.00 95.44 106 ASN A C 1
ATOM 862 O O . ASN A 1 106 ? 3.436 -2.078 29.721 1.00 95.44 106 ASN A O 1
ATOM 866 N N . THR A 1 107 ? 2.899 -0.238 28.538 1.00 94.31 107 THR A N 1
ATOM 867 C CA . THR A 1 107 ? 3.908 0.628 29.163 1.00 94.31 107 THR A CA 1
ATOM 868 C C . THR A 1 107 ? 3.673 0.752 30.672 1.00 94.31 107 THR A C 1
ATOM 870 O O . THR A 1 107 ? 4.584 0.512 31.459 1.00 94.31 107 THR A O 1
ATOM 873 N N . ALA A 1 108 ? 2.429 0.984 31.103 1.00 93.38 108 ALA A N 1
ATOM 874 C CA . ALA A 1 108 ? 2.087 1.046 32.524 1.00 93.38 108 ALA A CA 1
ATOM 875 C C . ALA A 1 108 ? 2.384 -0.273 33.263 1.00 93.38 108 ALA A C 1
ATOM 877 O O . ALA A 1 108 ? 2.889 -0.264 34.386 1.00 93.38 108 ALA A O 1
ATOM 878 N N . ARG A 1 109 ? 2.123 -1.428 32.629 1.00 93.19 109 ARG A N 1
ATOM 879 C CA . ARG A 1 109 ? 2.496 -2.739 33.190 1.00 93.19 109 ARG A CA 1
ATOM 880 C C . ARG A 1 109 ? 4.005 -2.891 33.335 1.00 93.19 109 ARG A C 1
ATOM 882 O O . ARG A 1 109 ? 4.452 -3.391 34.367 1.00 93.19 109 ARG A O 1
ATOM 889 N N . THR A 1 110 ? 4.780 -2.478 32.331 1.00 93.25 110 THR A N 1
ATOM 890 C CA . THR A 1 110 ? 6.245 -2.552 32.396 1.00 93.25 110 THR A CA 1
ATOM 891 C C . THR A 1 110 ? 6.810 -1.622 33.465 1.00 93.25 110 THR A C 1
ATOM 893 O O . THR A 1 110 ? 7.704 -2.030 34.205 1.00 93.25 110 THR A O 1
ATOM 896 N N . ASP A 1 111 ? 6.244 -0.426 33.625 1.00 92.50 111 ASP A N 1
ATOM 897 C CA . ASP A 1 111 ? 6.676 0.539 34.639 1.00 92.50 111 ASP A CA 1
ATOM 898 C C . ASP A 1 111 ? 6.346 0.047 36.052 1.00 92.50 111 ASP A C 1
ATOM 900 O O . ASP A 1 111 ? 7.204 0.073 36.934 1.00 92.50 111 ASP A O 1
ATOM 904 N N . ALA A 1 112 ? 5.153 -0.517 36.261 1.00 89.62 112 ALA A N 1
ATOM 905 C CA . ALA A 1 112 ? 4.772 -1.130 37.533 1.00 89.62 112 ALA A CA 1
ATOM 906 C C . ALA A 1 112 ? 5.618 -2.371 37.878 1.00 89.62 112 ALA A C 1
ATOM 908 O O . ALA A 1 112 ? 5.881 -2.648 39.051 1.00 89.62 112 ALA A O 1
ATOM 909 N N . ALA A 1 113 ? 6.038 -3.152 36.878 1.00 90.94 113 ALA A N 1
ATOM 910 C CA . ALA A 1 113 ? 6.967 -4.262 37.082 1.00 90.94 113 A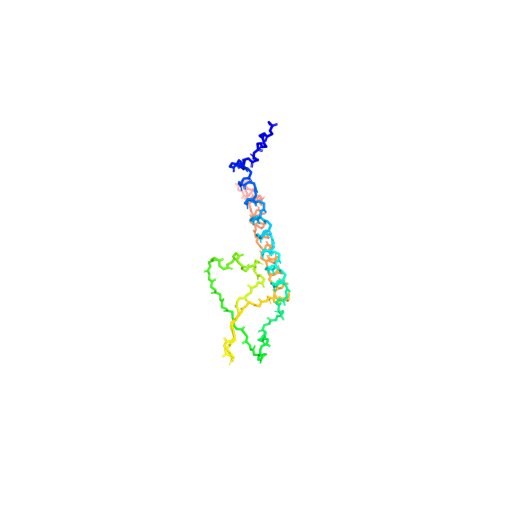LA A CA 1
ATOM 911 C C . ALA A 1 113 ? 8.362 -3.755 37.485 1.00 90.94 113 ALA A C 1
ATOM 913 O O . ALA A 1 113 ? 8.943 -4.261 38.443 1.00 90.94 113 ALA A O 1
ATOM 914 N N . ARG A 1 114 ? 8.868 -2.707 36.821 1.00 90.19 114 ARG A N 1
AT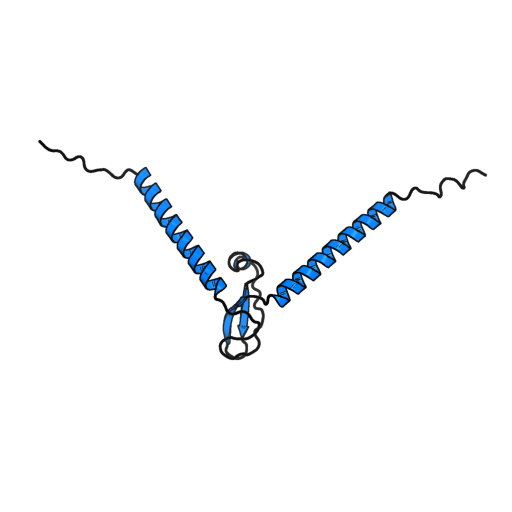OM 915 C CA . ARG A 1 114 ? 10.151 -2.075 37.161 1.00 90.19 114 ARG A CA 1
ATOM 916 C C . ARG A 1 114 ? 10.129 -1.447 38.557 1.00 90.19 114 ARG A C 1
ATOM 918 O O . ARG A 1 114 ? 11.069 -1.656 39.317 1.00 90.19 114 ARG A O 1
ATOM 925 N N . ALA A 1 115 ? 9.057 -0.744 38.921 1.00 87.56 115 ALA A N 1
ATOM 926 C CA . ALA A 1 115 ? 8.902 -0.138 40.244 1.00 87.56 115 ALA A CA 1
ATOM 927 C C . ALA A 1 115 ? 8.930 -1.185 41.372 1.00 87.56 115 ALA A C 1
ATOM 929 O O . ALA A 1 115 ? 9.533 -0.945 42.416 1.00 87.56 115 ALA A O 1
ATOM 930 N N . ARG A 1 116 ? 8.348 -2.373 41.140 1.00 84.88 116 ARG A N 1
ATOM 931 C CA . ARG A 1 116 ? 8.416 -3.510 42.075 1.00 84.88 116 ARG A CA 1
ATOM 932 C C . ARG A 1 116 ? 9.824 -4.069 42.257 1.00 84.88 116 ARG A C 1
ATOM 934 O O . ARG A 1 116 ? 10.162 -4.487 43.355 1.00 84.88 116 ARG A O 1
ATOM 941 N N . LEU A 1 117 ? 10.643 -4.071 41.207 1.00 85.19 117 LEU A N 1
ATOM 942 C CA . LEU A 1 117 ? 12.046 -4.491 41.309 1.00 85.19 117 LEU A CA 1
ATOM 943 C C . LEU A 1 117 ? 12.917 -3.442 42.011 1.00 85.19 117 LEU A C 1
ATOM 945 O O . LEU A 1 117 ? 13.912 -3.791 42.635 1.00 85.19 117 LEU A O 1
ATOM 949 N N . GLN A 1 118 ? 12.556 -2.163 41.898 1.00 79.44 118 GLN A N 1
ATOM 950 C CA . GLN A 1 118 ? 13.299 -1.055 42.500 1.00 79.44 118 GLN A CA 1
ATOM 951 C C . GLN A 1 118 ? 12.890 -0.751 43.940 1.00 79.44 118 GLN A C 1
ATOM 953 O O . GLN A 1 118 ? 13.593 0.010 44.601 1.00 79.44 118 GLN A O 1
ATOM 958 N N . THR A 1 119 ? 11.777 -1.302 44.436 1.00 67.38 119 THR A N 1
ATOM 959 C CA . THR A 1 119 ? 11.367 -1.071 45.823 1.00 67.38 119 THR A CA 1
ATOM 960 C C . THR A 1 119 ? 12.398 -1.745 46.732 1.00 67.38 119 THR A C 1
ATOM 962 O O . THR A 1 119 ? 12.503 -2.974 46.712 1.00 67.38 119 THR A O 1
ATOM 965 N N . PRO A 1 120 ? 13.201 -0.987 47.502 1.00 62.31 120 PRO A N 1
ATOM 966 C CA . PRO A 1 120 ? 14.188 -1.583 48.386 1.00 62.31 120 PRO A CA 1
ATOM 967 C C . PRO A 1 120 ? 13.442 -2.431 49.412 1.00 62.31 120 PRO A C 1
ATOM 969 O O . PRO A 1 120 ? 12.427 -1.987 49.952 1.00 62.31 120 PRO A O 1
ATOM 972 N N . SER A 1 121 ? 13.931 -3.643 49.680 1.00 62.28 121 SER A N 1
ATOM 973 C CA . SER A 1 121 ? 13.420 -4.504 50.749 1.00 62.28 121 SER A CA 1
ATOM 974 C C . SER A 1 121 ? 13.591 -3.796 52.098 1.00 62.28 121 SER A C 1
ATOM 976 O O . SER A 1 121 ? 14.587 -3.966 52.797 1.00 62.28 121 SER A O 1
ATOM 978 N N . SER A 1 122 ? 12.612 -2.981 52.488 1.00 60.47 122 SER A N 1
ATOM 979 C CA . SER A 1 122 ? 12.576 -2.281 53.776 1.00 60.47 122 SER A CA 1
ATOM 980 C C . SER A 1 122 ? 12.337 -3.230 54.958 1.00 60.47 122 SER A C 1
ATOM 982 O O . SER A 1 122 ? 12.170 -2.777 56.084 1.00 60.47 122 SER A O 1
ATOM 984 N N . ASN A 1 123 ? 12.310 -4.546 54.719 1.00 59.34 123 ASN A N 1
ATOM 985 C CA . ASN A 1 123 ? 12.087 -5.571 55.734 1.00 59.34 123 ASN A CA 1
ATOM 986 C C . ASN A 1 123 ? 13.386 -6.146 56.327 1.00 59.34 123 ASN A C 1
ATOM 988 O O . ASN A 1 123 ? 13.318 -7.011 57.195 1.00 59.34 123 ASN A O 1
ATOM 992 N N . GLN A 1 124 ? 14.568 -5.678 55.905 1.00 58.91 124 GLN A N 1
ATOM 993 C CA . GLN A 1 124 ? 15.843 -6.223 56.394 1.00 58.91 124 GLN A CA 1
ATOM 994 C C . GLN A 1 124 ? 16.334 -5.607 57.725 1.00 58.91 124 GLN A C 1
ATOM 996 O O . GLN A 1 124 ? 17.259 -6.133 58.332 1.00 58.91 124 GLN A O 1
ATOM 1001 N N . THR A 1 125 ? 15.702 -4.547 58.243 1.00 55.34 125 THR A N 1
ATOM 1002 C CA . THR A 1 125 ? 16.120 -3.852 59.484 1.00 55.34 125 THR A CA 1
ATOM 1003 C C . THR A 1 125 ? 15.386 -4.283 60.763 1.00 55.34 125 THR A C 1
ATOM 1005 O O . THR A 1 125 ? 15.614 -3.699 61.820 1.00 55.34 125 THR A O 1
ATOM 1008 N N . ARG A 1 126 ? 14.547 -5.331 60.729 1.00 57.62 126 ARG A N 1
ATOM 1009 C CA . ARG A 1 126 ? 13.804 -5.836 61.907 1.00 57.62 126 ARG A CA 1
ATOM 1010 C C . ARG A 1 126 ? 14.170 -7.281 62.281 1.00 57.62 126 ARG A C 1
ATOM 1012 O O . ARG A 1 126 ? 13.291 -8.092 62.530 1.00 57.62 126 ARG A O 1
ATOM 1019 N N . SER A 1 127 ? 15.458 -7.621 62.291 1.00 57.09 127 SER A N 1
ATOM 1020 C CA . SER A 1 127 ? 15.954 -8.952 62.705 1.00 57.09 127 SER A CA 1
ATOM 1021 C C . SER A 1 127 ? 17.239 -8.864 63.545 1.00 57.09 127 SER A C 1
ATOM 1023 O O . SER A 1 127 ? 18.105 -9.731 63.472 1.00 57.09 127 SER A O 1
ATOM 1025 N N . GLY A 1 128 ? 17.398 -7.785 64.313 1.00 58.31 128 GLY A N 1
ATOM 1026 C CA . GLY A 1 128 ? 18.597 -7.541 65.121 1.00 58.31 128 GLY A CA 1
ATOM 1027 C C . GLY A 1 128 ? 18.283 -6.904 66.468 1.00 58.31 128 GLY A C 1
ATOM 1028 O O . GLY A 1 128 ? 18.947 -5.942 66.847 1.00 58.31 128 GLY A O 1
ATOM 1029 N N . ARG A 1 129 ? 17.236 -7.371 67.152 1.00 52.94 129 ARG A N 1
ATOM 1030 C CA . ARG A 1 129 ? 16.982 -7.009 68.546 1.00 52.94 129 ARG A CA 1
ATOM 1031 C C . ARG A 1 129 ? 16.484 -8.216 69.321 1.00 52.94 129 ARG A C 1
ATOM 1033 O O . ARG A 1 129 ? 15.623 -8.925 68.759 1.00 52.94 129 ARG A O 1
#

Solvent-accessible surface area (backbone atoms only — not comparable to full-atom values): 7838 Å² total; per-residue (Å²): 142,80,84,76,76,73,86,71,83,46,72,66,57,54,50,52,52,51,53,53,54,51,50,52,51,50,50,48,54,50,51,52,51,52,51,52,64,68,68,42,62,76,46,66,54,34,94,86,75,66,41,69,44,45,81,58,84,68,90,62,77,55,59,68,73,27,78,51,96,42,46,42,41,33,36,24,82,86,80,65,50,76,49,68,28,31,57,44,68,70,57,55,50,53,52,53,51,53,54,50,52,54,51,52,55,50,51,52,51,52,50,56,52,51,51,62,72,66,53,73,77,82,74,75,83,80,82,82,128

Foldseek 3Di:
DDDPPDPDQDPVNVVVVCCVVVVVVVVVVVVVLVVVLVPADADQADPPPRAGWDFDDDDDPVCVVPVHPFWTFTAGPPPRDTDIHGYHVVVVVVVVVVVVVVVVVVVVVVVVVVVVVPPPPPVPPPPDD

pLDDT: mean 77.65, std 13.83, range [44.53, 97.62]

Sequence (129 aa):
MLQAGAPGWTWSDAIIFIVVIASLQLAMFWLLTTVFLGMITEGDRCPVCDGDTHAVERNGWWRVISFGERNRRSWCVACGWEGLLRRSDAWVARERERRRAWRQANTARTDAARARLQTPSSNQTRSGR

Nearest PDB structures (foldseek):
  5o2r-assembly1_v  TM=3.792E-01  e=5.504E+00  Escherichia coli K-12
  6gxn-assembly1_v  TM=3.354E-01  e=6.726E+00  Escherichia coli
  8oir-assembly1_Aa  TM=3.241E-01  e=9.398E+00  Homo sapiens

Mean predicted aligned error: 13.44 Å

Radius of gyration: 30.15 Å; Cα contacts (8 Å, |Δi|>4): 86; chains: 1; bounding box: 62×23×120 Å